Protein AF-A0A7H1BLA3-F1 (afdb_monomer)

Sequence (160 aa):
MNVKARNSRPAAAKASETPEPIVINTRHPESGLAISYRVTVDTVERAEVISEAGVSVGLVARLTIQTSPRQRPVTIMASRLIGEGVWYSDAMTERGGRVHYSRGFGNRRGTPRRLLADLGDVLSICAYDVPGLVEEAEPGRPLKLRKVKAKGKAKAAAKA

Foldseek 3Di:
DDDDDDDPDPDPPPPPPQAAWDWDWDADPPPRDTFIKGKGWPDWAWDWDQDPVGIFTWIWTWMWIDRDPPDFIKIWIWTDTAQRQFIFTAWIATPPGRTPDHHDYPDPPDPTHTDDQV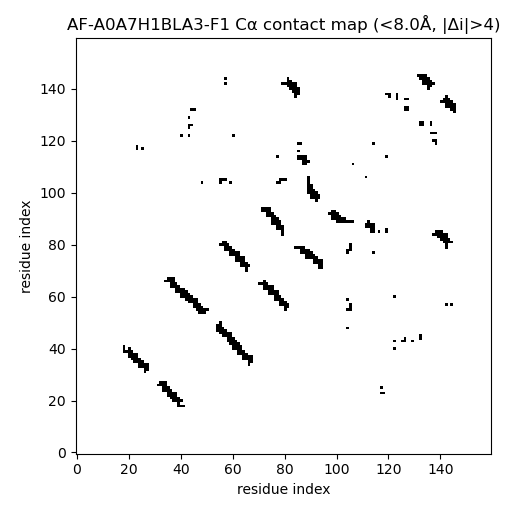VRQVSLVVQVVPPQFFPDRHHRGGTGGGDDDDPPPPDPPDDD

Secondary structure (DSSP, 8-state):
---PPP--PPP------PPPPEEEEEE-TTT--EEEEEEEEEEEEEEEEEETTEEEEEEEEEEEEESSTTSPPEEEEEEEETT-SS-EEEEEEETTTEEEEE--TT--SSS-EEPPHHHHHHHHHHHHHSTTSEEE--TTSPPEEPP-------------

Nearest PDB structures (foldseek):
  8wg2-assembly1_B  TM=3.622E-01  e=9.411E+00  Flavobacterium johnsoniae UW101

Mean predicted aligned error: 10.27 Å

Organism: NCBI:txid2768069

Radius of gyration: 20.97 Å; Cα contacts (8 Å, |Δi|>4): 284; chains: 1; bounding box: 36×72×66 Å

Solvent-accessible surface area (backbone atoms only — not comparable to full-atom values): 9700 Å² total; per-residue (Å²): 141,84,86,84,80,85,83,82,72,82,75,80,80,72,77,74,78,69,65,74,64,45,79,45,78,49,56,43,90,87,79,60,46,79,46,49,34,39,34,28,67,78,48,65,44,82,43,75,47,81,49,99,90,44,78,41,48,32,39,38,33,34,35,34,40,28,71,43,96,87,50,80,47,34,39,36,35,31,28,33,40,62,60,36,33,60,38,31,52,26,29,35,32,38,81,88,74,51,69,80,47,75,64,50,85,72,56,63,82,74,87,69,44,71,44,58,65,73,61,37,46,53,53,32,52,54,34,65,71,40,85,76,48,52,74,34,50,57,80,70,38,54,26,34,67,41,80,78,76,74,79,70,84,79,82,86,86,85,80,132

Structure (mmCIF, N/CA/C/O backbone):
data_AF-A0A7H1BLA3-F1
#
_entry.id   AF-A0A7H1BLA3-F1
#
loop_
_atom_site.group_PDB
_atom_site.id
_atom_site.type_symbol
_atom_site.label_atom_id
_atom_site.label_alt_id
_atom_site.label_comp_id
_atom_site.label_asym_id
_atom_site.label_entity_id
_atom_site.label_seq_id
_atom_site.pdbx_PDB_ins_code
_atom_site.Cartn_x
_atom_site.Cartn_y
_atom_site.Cartn_z
_atom_site.occupancy
_atom_site.B_iso_or_equiv
_atom_site.auth_seq_id
_atom_site.auth_comp_id
_atom_site.auth_asym_id
_atom_site.auth_atom_id
_atom_site.pdbx_PDB_model_num
ATOM 1 N N . MET A 1 1 ? 2.355 61.535 -0.190 1.00 39.00 1 MET A N 1
ATOM 2 C CA . MET A 1 1 ? 1.728 60.349 0.433 1.00 39.00 1 MET A CA 1
ATOM 3 C C . MET A 1 1 ? 0.602 59.880 -0.471 1.00 39.00 1 MET A C 1
ATOM 5 O O . MET A 1 1 ? -0.293 60.665 -0.725 1.00 39.00 1 MET A O 1
ATOM 9 N N . ASN A 1 2 ? 0.678 58.660 -1.003 1.00 33.00 2 ASN A N 1
ATOM 10 C CA . ASN A 1 2 ? -0.396 58.052 -1.793 1.00 33.00 2 ASN A CA 1
ATOM 11 C C . ASN A 1 2 ? -0.419 56.552 -1.481 1.00 33.00 2 ASN A C 1
ATOM 13 O O . ASN A 1 2 ? 0.515 55.834 -1.833 1.00 33.00 2 ASN A O 1
ATOM 17 N N . VAL A 1 3 ? -1.460 56.090 -0.787 1.00 37.75 3 VAL A N 1
ATOM 18 C CA . VAL A 1 3 ? -1.686 54.673 -0.479 1.00 37.75 3 VAL A CA 1
ATOM 19 C C . VAL A 1 3 ? -2.694 54.143 -1.495 1.00 37.75 3 VAL A C 1
ATOM 21 O O . VAL A 1 3 ? -3.859 54.529 -1.474 1.00 37.75 3 VAL A O 1
ATOM 24 N N . LYS A 1 4 ? -2.247 53.280 -2.416 1.00 38.09 4 LYS A N 1
ATOM 25 C CA . LYS A 1 4 ? -3.138 52.571 -3.346 1.00 38.09 4 LYS A CA 1
ATOM 26 C C . LYS A 1 4 ? -3.826 51.414 -2.620 1.00 38.09 4 LYS A C 1
ATOM 28 O O . LYS A 1 4 ? -3.169 50.561 -2.026 1.00 38.09 4 LYS A O 1
ATOM 33 N N . ALA A 1 5 ? -5.155 51.416 -2.678 1.00 40.22 5 ALA A N 1
ATOM 34 C CA . ALA A 1 5 ? -6.030 50.407 -2.102 1.00 40.22 5 ALA A CA 1
ATOM 35 C C . ALA A 1 5 ? -5.914 49.042 -2.810 1.00 40.22 5 ALA A C 1
ATOM 37 O O . ALA A 1 5 ? -5.583 48.943 -3.992 1.00 40.22 5 ALA A O 1
ATOM 38 N N . ARG A 1 6 ? -6.184 47.995 -2.024 1.00 42.66 6 ARG A N 1
ATOM 39 C CA . ARG A 1 6 ? -6.098 46.562 -2.331 1.00 42.66 6 ARG A CA 1
ATOM 40 C C . ARG A 1 6 ? -7.045 46.159 -3.463 1.00 42.66 6 ARG A C 1
ATOM 42 O O . ARG A 1 6 ? -8.246 46.357 -3.340 1.00 42.66 6 ARG A O 1
ATOM 49 N N . ASN A 1 7 ? -6.525 45.444 -4.460 1.00 37.47 7 ASN A N 1
ATOM 50 C CA . ASN A 1 7 ? -7.321 44.494 -5.236 1.00 37.47 7 ASN A CA 1
ATOM 51 C C . ASN A 1 7 ? -7.079 43.094 -4.664 1.00 37.47 7 ASN A C 1
ATOM 53 O O . ASN A 1 7 ? -6.106 42.422 -5.005 1.00 37.47 7 ASN A O 1
ATOM 57 N N . SER A 1 8 ? -7.958 42.662 -3.762 1.00 42.09 8 SER A N 1
ATOM 58 C CA . SER A 1 8 ? -8.064 41.261 -3.364 1.00 42.09 8 SER A CA 1
ATOM 59 C C . SER A 1 8 ? -8.681 40.479 -4.521 1.00 42.09 8 SER A C 1
ATOM 61 O O . SER A 1 8 ? -9.894 40.492 -4.720 1.00 42.09 8 SER A O 1
ATOM 63 N N . ARG A 1 9 ? -7.834 39.812 -5.307 1.00 33.44 9 ARG A N 1
ATOM 64 C CA . ARG A 1 9 ? -8.272 38.789 -6.258 1.00 33.44 9 ARG A CA 1
ATOM 65 C C . ARG A 1 9 ? -8.870 37.634 -5.442 1.00 33.44 9 ARG A C 1
ATOM 67 O O . ARG A 1 9 ? -8.173 37.145 -4.551 1.00 33.44 9 ARG A O 1
ATOM 74 N N . PRO A 1 10 ? -10.113 37.193 -5.695 1.00 36.81 10 PRO A N 1
ATOM 75 C CA . PRO A 1 10 ? -10.642 36.024 -5.013 1.00 36.81 10 PRO A CA 1
ATOM 76 C C . PRO A 1 10 ? -9.778 34.826 -5.409 1.00 36.81 10 PRO A C 1
ATOM 78 O O . PRO A 1 10 ? -9.641 34.502 -6.592 1.00 36.81 10 PRO A O 1
ATOM 81 N N . ALA A 1 11 ? -9.125 34.222 -4.416 1.00 39.84 11 ALA A N 1
ATOM 82 C CA . ALA A 1 11 ? -8.463 32.944 -4.589 1.00 39.84 11 ALA A CA 1
ATOM 83 C C . ALA A 1 11 ? -9.538 31.947 -5.020 1.00 39.84 11 ALA A C 1
ATOM 85 O O . ALA A 1 11 ? -10.544 31.779 -4.331 1.00 39.84 11 ALA A O 1
ATOM 86 N N . ALA A 1 12 ? -9.343 31.332 -6.184 1.00 39.81 12 ALA A N 1
ATOM 87 C CA . ALA A 1 12 ? -10.157 30.215 -6.618 1.00 39.81 12 ALA A CA 1
ATOM 88 C C . ALA A 1 12 ? -10.121 29.159 -5.508 1.00 39.81 12 ALA A C 1
ATOM 90 O O . ALA A 1 12 ? -9.084 28.537 -5.271 1.00 39.81 12 ALA A O 1
ATOM 91 N N . ALA A 1 13 ? -11.241 28.997 -4.807 1.00 40.22 13 ALA A N 1
ATOM 92 C CA . ALA A 1 13 ? -11.459 27.896 -3.895 1.00 40.22 13 ALA A CA 1
ATOM 93 C C . ALA A 1 13 ? -11.503 26.614 -4.735 1.00 40.22 13 ALA A C 1
ATOM 95 O O . ALA A 1 13 ? -12.562 26.161 -5.157 1.00 40.22 13 ALA A O 1
ATOM 96 N N . LYS A 1 14 ? -10.333 26.033 -5.021 1.00 40.59 14 LYS A N 1
ATOM 97 C CA . LYS A 1 14 ? -10.269 24.593 -5.239 1.00 40.59 14 LYS A CA 1
ATOM 98 C C . LYS A 1 14 ? -10.634 23.993 -3.893 1.00 40.59 14 LYS A C 1
ATOM 100 O O . LYS A 1 14 ? -9.823 24.043 -2.972 1.00 40.59 14 LYS A O 1
ATOM 105 N N . ALA A 1 15 ? -11.868 23.517 -3.767 1.00 39.59 15 ALA A N 1
ATOM 106 C CA . ALA A 1 15 ? -12.233 22.600 -2.707 1.00 39.59 15 ALA A CA 1
ATOM 107 C C . ALA A 1 15 ? -11.192 21.474 -2.737 1.00 39.59 15 ALA A C 1
ATOM 109 O O . ALA A 1 15 ? -11.152 20.679 -3.674 1.00 39.59 15 ALA A O 1
ATOM 110 N N . SER A 1 16 ? -10.260 21.492 -1.782 1.00 45.59 16 SER A N 1
ATOM 111 C CA . SER A 1 16 ? -9.417 20.344 -1.502 1.00 45.59 16 SER A CA 1
ATOM 112 C C . SER A 1 16 ? -10.358 19.320 -0.893 1.00 45.59 16 SER A C 1
ATOM 114 O O . SER A 1 16 ? -10.623 19.354 0.311 1.00 45.59 16 SER A O 1
ATOM 116 N N . GLU A 1 17 ? -10.962 18.496 -1.739 1.00 56.53 17 GLU A N 1
ATOM 117 C CA . GLU A 1 17 ? -11.725 17.345 -1.294 1.00 56.53 17 GLU A CA 1
ATOM 118 C C . GLU A 1 17 ? -10.755 16.511 -0.457 1.00 56.53 17 GLU A C 1
ATOM 120 O O . GLU A 1 17 ? -9.752 15.995 -0.951 1.00 56.53 17 GLU A O 1
ATOM 125 N N . THR A 1 18 ? -10.935 16.561 0.862 1.00 61.84 18 THR A N 1
ATOM 126 C CA . THR A 1 18 ? -10.092 15.797 1.773 1.00 61.84 18 THR A CA 1
ATOM 127 C 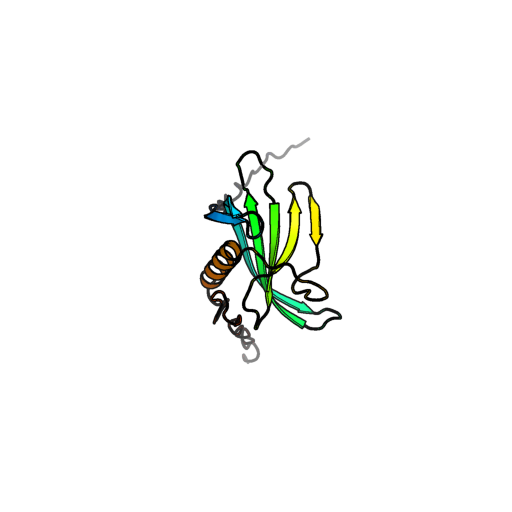C . THR A 1 18 ? -10.535 14.356 1.595 1.00 61.84 18 THR A C 1
ATOM 129 O O . THR A 1 18 ? -11.730 14.114 1.763 1.00 61.84 18 THR A O 1
ATOM 132 N N . PRO A 1 19 ? -9.638 13.428 1.218 1.00 75.62 19 PRO A N 1
ATOM 133 C CA . PRO A 1 19 ? -10.041 12.065 0.919 1.00 75.62 19 PRO A CA 1
ATOM 134 C C . PRO A 1 19 ? -10.807 11.485 2.109 1.00 75.62 19 PRO A C 1
ATOM 136 O O . PRO A 1 19 ? -10.344 11.557 3.255 1.00 75.62 19 PRO A O 1
ATOM 139 N N . GLU A 1 20 ? -12.010 10.977 1.843 1.00 83.94 20 GLU A N 1
ATOM 140 C CA . GLU A 1 20 ? -12.867 10.452 2.897 1.00 83.94 20 GLU A CA 1
ATOM 141 C C . GLU A 1 20 ? -12.193 9.248 3.572 1.00 83.94 20 GLU A C 1
ATOM 143 O O . GLU A 1 20 ? -11.617 8.388 2.898 1.00 83.94 20 GLU A O 1
ATOM 148 N N . PRO A 1 21 ? -12.214 9.173 4.914 1.00 88.44 21 PRO A N 1
ATOM 149 C CA . PRO A 1 21 ? -11.574 8.081 5.623 1.00 88.44 21 PRO A CA 1
ATOM 150 C C . PRO A 1 21 ? -12.361 6.776 5.449 1.00 88.44 21 PRO A C 1
ATOM 152 O O . PRO A 1 21 ? -13.535 6.685 5.803 1.00 88.44 21 PRO A O 1
ATOM 155 N N . ILE A 1 22 ? -11.670 5.731 5.007 1.00 92.31 22 ILE A N 1
ATOM 156 C CA . ILE A 1 22 ? -12.166 4.357 4.940 1.00 92.31 22 ILE A CA 1
ATOM 157 C C . ILE A 1 22 ? -12.065 3.740 6.336 1.00 92.31 22 ILE A C 1
ATOM 159 O O . ILE A 1 22 ? -11.024 3.824 6.991 1.00 92.31 22 ILE A O 1
ATOM 163 N N . VAL A 1 23 ? -13.136 3.110 6.816 1.00 93.19 23 VAL A N 1
ATOM 164 C CA . VAL A 1 23 ? -13.119 2.392 8.098 1.00 93.19 23 VAL A CA 1
ATOM 165 C C . VAL A 1 23 ? -12.797 0.923 7.853 1.00 93.19 23 VAL A C 1
ATOM 167 O O . VAL A 1 23 ? -13.560 0.220 7.199 1.00 93.19 23 VAL A O 1
ATOM 170 N N . ILE A 1 24 ? -11.689 0.455 8.422 1.00 92.38 24 ILE A N 1
ATOM 171 C CA . ILE A 1 24 ? -11.260 -0.942 8.372 1.00 92.38 24 ILE A CA 1
ATOM 172 C C . ILE A 1 24 ? -11.401 -1.549 9.760 1.00 92.38 24 ILE A C 1
ATOM 174 O O . ILE A 1 24 ? -10.793 -1.066 10.713 1.00 92.38 24 ILE A O 1
ATOM 178 N N . ASN A 1 25 ? -12.164 -2.632 9.869 1.00 92.31 25 ASN A N 1
ATOM 179 C CA . ASN A 1 25 ? -12.262 -3.427 11.087 1.00 92.31 25 ASN A CA 1
ATOM 180 C C . ASN A 1 25 ? -11.422 -4.686 10.914 1.00 92.31 25 ASN A C 1
ATOM 182 O O . ASN A 1 25 ? -11.669 -5.465 10.000 1.00 92.31 25 ASN A O 1
ATOM 186 N N . THR A 1 26 ? -10.443 -4.889 11.788 1.00 90.12 26 THR A N 1
ATOM 187 C CA . THR A 1 26 ? -9.521 -6.022 11.686 1.00 90.12 26 THR A CA 1
ATOM 188 C C . THR A 1 26 ? -9.091 -6.513 13.065 1.00 90.12 26 THR A C 1
ATOM 190 O O . THR A 1 26 ? -9.529 -6.001 14.100 1.00 90.12 26 THR A O 1
ATOM 193 N N . ARG A 1 27 ? -8.247 -7.543 13.092 1.00 88.38 27 ARG A N 1
ATOM 194 C CA . ARG A 1 27 ? -7.611 -8.063 14.299 1.00 88.38 27 ARG A CA 1
ATOM 195 C C . ARG A 1 27 ? -6.109 -7.883 14.200 1.00 88.38 27 ARG A C 1
ATOM 197 O O . ARG A 1 27 ? -5.504 -8.187 13.176 1.00 88.38 27 ARG A O 1
ATOM 204 N N . HIS A 1 28 ? -5.496 -7.426 15.285 1.00 82.19 28 HIS A N 1
ATOM 205 C CA . HIS A 1 28 ? -4.045 -7.370 15.362 1.00 82.19 28 HIS A CA 1
ATOM 206 C C . HIS A 1 28 ? -3.465 -8.783 15.173 1.00 82.19 28 HIS A C 1
ATOM 208 O O . HIS A 1 28 ? -3.891 -9.696 15.886 1.00 82.19 28 HIS A O 1
ATOM 214 N N . PRO A 1 29 ? -2.489 -8.983 14.270 1.00 77.88 29 PRO A N 1
ATOM 215 C CA . PRO A 1 29 ? -2.024 -10.321 13.902 1.00 77.88 29 PRO A CA 1
ATOM 216 C C . PRO A 1 29 ? -1.390 -11.082 15.073 1.00 77.88 29 PRO A C 1
ATOM 218 O O . PRO A 1 29 ? -1.531 -12.294 15.156 1.00 77.88 29 PRO A O 1
ATOM 221 N N . GLU A 1 30 ? -0.722 -10.380 15.994 1.00 81.75 30 GLU A N 1
ATOM 222 C CA . GLU A 1 30 ? -0.044 -11.024 17.131 1.00 81.75 30 GLU A CA 1
ATOM 223 C C . GLU A 1 30 ? -0.941 -11.208 18.366 1.00 81.75 30 GLU A C 1
ATOM 225 O O . GLU A 1 30 ? -0.896 -12.252 19.006 1.00 81.75 30 GLU A O 1
ATOM 230 N N . SER A 1 31 ? -1.761 -10.214 18.726 1.00 86.25 31 SER A N 1
ATOM 231 C CA . SER A 1 31 ? -2.551 -10.223 19.965 1.00 86.25 31 SER A CA 1
ATOM 232 C C . SER A 1 31 ? -4.013 -10.625 19.760 1.00 86.25 31 SER A C 1
ATOM 234 O O . SER A 1 31 ? -4.738 -10.798 20.735 1.00 86.25 31 SER A O 1
ATOM 236 N N . GLY A 1 32 ? -4.487 -10.719 18.513 1.00 88.19 32 GLY A N 1
ATOM 237 C CA . GLY A 1 32 ? -5.887 -11.012 18.183 1.00 88.19 32 GLY A CA 1
ATOM 238 C C . GLY A 1 32 ? -6.882 -9.903 18.551 1.00 88.19 32 GLY A C 1
ATOM 239 O O . GLY A 1 32 ? -8.092 -10.075 18.350 1.00 8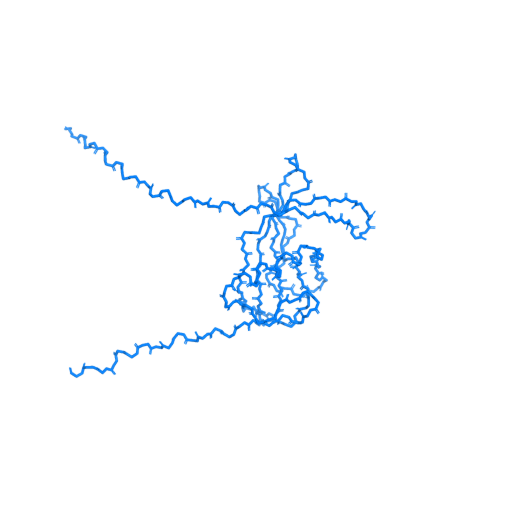8.19 32 GLY A O 1
ATOM 240 N N . LEU A 1 33 ? -6.389 -8.771 19.072 1.00 88.31 33 LEU 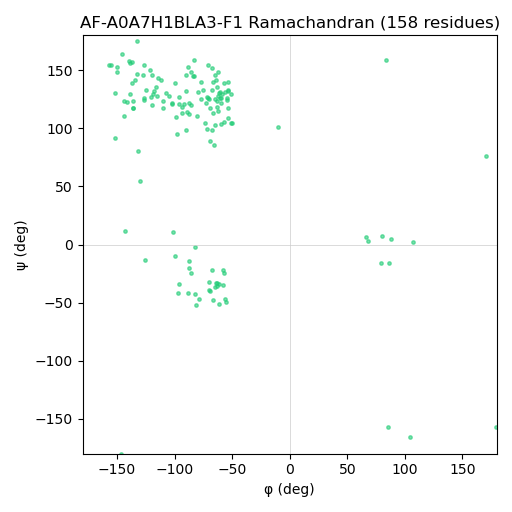A N 1
ATOM 241 C CA . LEU A 1 33 ? -7.193 -7.635 19.509 1.00 88.31 33 LEU A CA 1
ATOM 242 C C . LEU A 1 33 ? -7.986 -7.072 18.328 1.00 88.31 33 LEU A C 1
ATOM 244 O O . LEU A 1 33 ? -7.400 -6.729 17.303 1.00 88.31 33 LEU A O 1
ATOM 248 N N . ALA A 1 34 ? -9.304 -6.957 18.486 1.00 90.00 34 ALA A N 1
ATOM 249 C CA . ALA A 1 34 ? -10.152 -6.292 17.506 1.00 90.00 34 ALA A CA 1
ATOM 250 C C . ALA A 1 34 ? -9.877 -4.782 17.524 1.00 90.00 34 ALA A C 1
ATOM 252 O O . ALA A 1 34 ? -9.938 -4.147 18.578 1.00 90.00 34 ALA A O 1
ATOM 253 N N . ILE A 1 35 ? -9.551 -4.219 16.363 1.00 89.38 35 ILE A N 1
ATOM 254 C CA . ILE A 1 35 ? -9.195 -2.810 16.201 1.00 89.38 35 ILE A CA 1
ATOM 255 C C . ILE A 1 35 ? -9.890 -2.272 14.951 1.00 89.38 35 ILE A C 1
ATOM 257 O O . ILE A 1 35 ? -9.924 -2.927 13.908 1.00 89.38 35 ILE A O 1
ATOM 261 N N . SER A 1 36 ? -10.408 -1.051 15.057 1.00 91.44 36 SER A N 1
ATOM 262 C CA . SER A 1 36 ? -10.923 -0.286 13.924 1.00 91.44 36 SER A CA 1
ATOM 263 C C . SER A 1 36 ? -9.929 0.810 13.554 1.00 91.44 36 SER A C 1
ATOM 265 O O . SER A 1 36 ? -9.536 1.607 14.405 1.00 91.44 36 SER A O 1
ATOM 267 N N . TYR A 1 37 ? -9.542 0.878 12.286 1.00 91.12 37 TYR A N 1
ATOM 268 C CA . TYR A 1 37 ? -8.714 1.941 11.731 1.00 91.12 37 TYR A CA 1
ATOM 269 C C . TYR A 1 37 ? -9.565 2.844 10.844 1.00 91.12 37 TYR A C 1
ATOM 271 O O . TYR A 1 37 ? -10.260 2.370 9.953 1.00 91.12 37 TYR A O 1
ATOM 279 N N . ARG A 1 38 ? -9.475 4.157 11.052 1.00 94.19 38 ARG A N 1
ATOM 280 C CA . ARG A 1 38 ? -9.823 5.158 10.041 1.00 94.19 38 ARG A CA 1
ATOM 281 C C . ARG A 1 38 ? -8.598 5.385 9.177 1.00 94.19 38 ARG A C 1
ATOM 283 O O . ARG A 1 38 ? -7.550 5.762 9.701 1.00 94.19 38 ARG A O 1
ATOM 290 N N . VAL A 1 39 ? -8.735 5.122 7.890 1.00 94.94 39 VAL A N 1
ATOM 291 C CA . VAL A 1 39 ? -7.644 5.117 6.926 1.00 94.94 39 VAL A CA 1
ATOM 292 C C . VAL A 1 39 ? -7.933 6.152 5.862 1.00 94.94 39 VAL A C 1
ATOM 294 O O . VAL A 1 39 ? -8.927 6.061 5.155 1.00 94.94 39 VAL A O 1
ATOM 297 N N . THR A 1 40 ? -7.046 7.123 5.731 1.00 95.31 40 THR A N 1
ATOM 298 C CA . THR A 1 40 ? -7.080 8.093 4.641 1.00 95.31 40 THR A CA 1
ATOM 299 C C . THR A 1 40 ? -5.907 7.793 3.729 1.00 95.31 40 THR A C 1
ATOM 301 O O . THR A 1 40 ? -4.760 7.843 4.172 1.00 95.31 40 THR A O 1
ATOM 304 N N . VAL A 1 41 ? -6.179 7.439 2.476 1.00 95.81 41 VAL A N 1
ATOM 305 C CA . VAL A 1 41 ? -5.136 7.247 1.465 1.00 95.81 41 VAL A CA 1
ATOM 306 C C . VAL A 1 41 ? -4.897 8.594 0.795 1.00 95.81 41 VAL A C 1
ATOM 308 O O . VAL A 1 41 ? -5.787 9.131 0.144 1.00 95.81 41 VAL A O 1
ATOM 311 N N . ASP A 1 42 ? -3.706 9.155 0.994 1.00 94.38 42 ASP A N 1
ATOM 312 C CA . ASP A 1 42 ? -3.330 10.451 0.430 1.00 94.38 42 ASP A CA 1
ATOM 313 C C . ASP A 1 42 ? -2.949 10.289 -1.047 1.00 94.38 42 ASP A C 1
ATOM 315 O O . ASP A 1 42 ? -3.375 11.065 -1.900 1.00 94.38 42 ASP A O 1
ATOM 319 N N . THR A 1 43 ? -2.123 9.281 -1.349 1.00 95.06 43 THR A N 1
ATOM 320 C CA . THR A 1 43 ? -1.633 9.007 -2.704 1.00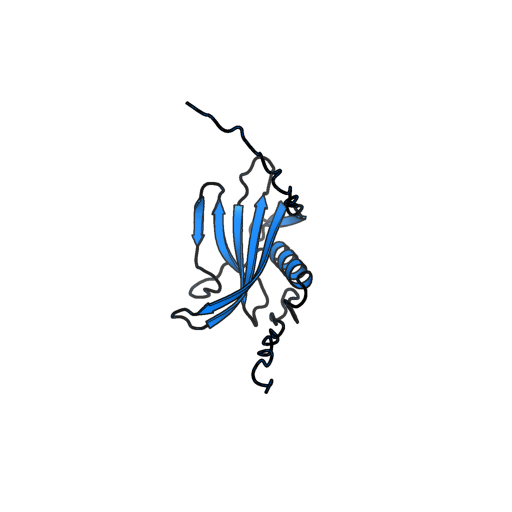 95.06 43 THR A CA 1
ATOM 321 C C . THR A 1 43 ? -1.356 7.523 -2.914 1.00 95.06 43 THR A C 1
ATOM 323 O O . THR A 1 43 ? -0.916 6.824 -1.999 1.00 95.06 43 THR A O 1
ATOM 326 N N . VAL A 1 44 ? -1.556 7.068 -4.153 1.00 96.94 44 VAL A N 1
ATOM 327 C CA . VAL A 1 44 ? -0.990 5.831 -4.704 1.00 96.94 44 VAL A CA 1
ATOM 328 C C . VAL A 1 44 ? -0.488 6.152 -6.103 1.00 96.94 44 VAL A C 1
ATOM 330 O O . VAL A 1 44 ? -1.260 6.549 -6.971 1.00 96.94 44 VAL A O 1
ATOM 333 N N . GLU A 1 45 ? 0.813 6.023 -6.326 1.00 96.75 45 GLU A N 1
ATOM 334 C CA . GLU A 1 45 ? 1.436 6.431 -7.581 1.00 96.75 45 GLU A CA 1
ATOM 335 C C . GLU A 1 45 ? 2.592 5.514 -7.970 1.00 96.75 45 GLU A C 1
ATOM 337 O O . GLU A 1 45 ? 3.119 4.742 -7.167 1.00 96.75 45 GLU A O 1
ATOM 342 N N . ARG A 1 46 ? 2.993 5.594 -9.238 1.00 96.75 46 ARG A N 1
ATOM 343 C CA . ARG A 1 46 ? 4.166 4.885 -9.737 1.00 96.75 46 ARG A CA 1
ATOM 344 C C . ARG A 1 46 ? 5.422 5.598 -9.257 1.00 96.75 46 ARG A C 1
ATOM 346 O O . ARG A 1 46 ? 5.560 6.798 -9.462 1.00 96.75 46 ARG A O 1
ATOM 353 N N . ALA A 1 47 ? 6.369 4.832 -8.733 1.00 95.12 47 ALA A N 1
ATOM 354 C CA . ALA A 1 47 ? 7.684 5.328 -8.363 1.00 95.12 47 ALA A CA 1
ATOM 355 C C . ALA A 1 47 ? 8.793 4.480 -8.987 1.00 95.12 47 ALA A C 1
ATOM 357 O O . ALA A 1 47 ? 8.675 3.261 -9.149 1.00 95.12 47 ALA A O 1
ATOM 358 N N . GLU A 1 48 ? 9.879 5.161 -9.328 1.00 94.81 48 GLU A N 1
ATOM 359 C CA . GLU A 1 48 ? 11.127 4.574 -9.788 1.00 94.81 48 GLU A CA 1
ATOM 360 C C . GLU A 1 48 ? 12.275 5.288 -9.080 1.00 94.81 48 GLU A C 1
ATOM 362 O O . GLU A 1 48 ? 12.374 6.514 -9.119 1.00 94.81 48 GLU A O 1
ATOM 367 N N . VAL A 1 49 ? 13.117 4.521 -8.393 1.00 92.81 49 VAL A N 1
ATOM 368 C CA . VAL A 1 49 ? 14.275 5.038 -7.664 1.00 92.81 49 VAL A CA 1
ATOM 369 C C . VAL A 1 49 ? 15.507 4.281 -8.114 1.00 92.81 49 VAL A C 1
ATOM 371 O O . VAL A 1 49 ? 15.561 3.053 -8.048 1.00 92.81 49 VAL A O 1
ATOM 374 N N . ILE A 1 50 ? 16.514 5.037 -8.536 1.00 89.62 50 ILE A N 1
ATOM 375 C CA . ILE A 1 50 ? 17.849 4.528 -8.823 1.00 89.62 50 ILE A CA 1
ATOM 376 C C . ILE A 1 50 ? 18.689 4.765 -7.573 1.00 89.62 50 ILE A C 1
ATOM 378 O O . ILE A 1 50 ? 18.824 5.895 -7.110 1.00 89.62 50 ILE A O 1
ATOM 382 N N . SER A 1 51 ? 19.230 3.690 -7.012 1.00 82.44 51 SER A N 1
ATOM 383 C CA . SER A 1 51 ? 20.091 3.731 -5.831 1.00 82.44 51 SER A CA 1
ATOM 384 C C . SER A 1 51 ? 21.339 2.883 -6.056 1.00 82.44 51 SER A C 1
ATOM 386 O O . SER A 1 51 ? 21.434 2.150 -7.040 1.00 82.44 51 SER A O 1
ATOM 388 N N . GLU A 1 52 ? 22.266 2.901 -5.101 1.00 81.69 52 GLU A N 1
ATOM 389 C CA . GLU A 1 52 ? 23.412 1.980 -5.089 1.00 81.69 52 GLU A CA 1
ATOM 390 C C . GLU A 1 52 ? 22.996 0.498 -5.081 1.00 81.69 52 GLU A C 1
ATOM 392 O O . GLU A 1 52 ? 23.772 -0.372 -5.462 1.00 81.69 52 GLU A O 1
ATOM 397 N N . ALA A 1 53 ? 21.772 0.183 -4.644 1.00 76.06 53 ALA A N 1
ATOM 398 C CA . ALA A 1 53 ? 21.232 -1.174 -4.660 1.00 76.06 53 ALA A CA 1
ATOM 399 C C . ALA A 1 53 ? 20.646 -1.594 -6.017 1.00 76.06 53 ALA A C 1
ATOM 401 O O . ALA A 1 53 ? 20.180 -2.724 -6.145 1.00 76.06 53 ALA A O 1
ATOM 402 N N . GLY A 1 54 ? 20.653 -0.699 -7.006 1.00 84.56 54 GLY A N 1
ATOM 403 C CA . GLY A 1 54 ? 20.003 -0.879 -8.296 1.00 84.56 54 GLY A CA 1
ATOM 404 C C . GLY A 1 54 ? 18.712 -0.072 -8.425 1.00 84.56 54 GLY A C 1
ATOM 405 O O . GLY A 1 54 ? 18.436 0.852 -7.648 1.00 84.56 54 GLY A O 1
ATOM 406 N N . VAL A 1 55 ? 17.935 -0.421 -9.450 1.00 89.06 55 VAL A N 1
ATOM 407 C CA . VAL A 1 55 ? 16.685 0.256 -9.803 1.00 89.06 55 VAL A CA 1
ATOM 408 C C . VAL A 1 55 ? 15.515 -0.430 -9.104 1.00 89.06 55 VAL A C 1
ATOM 410 O O . VAL A 1 55 ? 15.266 -1.616 -9.310 1.00 89.06 55 VAL A O 1
ATOM 413 N N . SER A 1 56 ? 14.782 0.326 -8.292 1.00 93.12 56 SER A N 1
ATOM 414 C CA . SER A 1 56 ? 13.515 -0.099 -7.699 1.00 93.12 56 SER A CA 1
ATOM 415 C C . SER A 1 56 ? 12.369 0.542 -8.465 1.00 93.12 56 SER A C 1
ATOM 417 O O . SER A 1 56 ? 12.292 1.765 -8.532 1.00 93.12 56 SER A O 1
ATOM 419 N N . VAL A 1 57 ? 11.473 -0.272 -9.022 1.00 95.69 57 VAL A N 1
ATOM 420 C CA . VAL A 1 57 ? 10.283 0.193 -9.750 1.00 95.69 57 VAL A CA 1
ATOM 421 C C . VAL A 1 57 ? 9.047 -0.437 -9.126 1.00 95.69 57 VAL A C 1
ATOM 423 O O . VAL A 1 57 ? 9.017 -1.647 -8.890 1.00 95.69 57 VAL A O 1
ATOM 426 N N . GLY A 1 58 ? 8.016 0.364 -8.870 1.00 97.12 58 GLY A N 1
ATOM 427 C CA . GLY A 1 58 ? 6.804 -0.121 -8.223 1.00 97.12 58 GLY A CA 1
ATOM 428 C C . GLY A 1 58 ? 5.754 0.952 -7.993 1.00 97.12 58 GLY A C 1
ATOM 429 O O . GLY A 1 58 ? 5.730 1.987 -8.661 1.00 97.12 58 GLY A O 1
ATOM 430 N N . LEU A 1 59 ? 4.894 0.679 -7.021 1.00 98.00 59 LEU A N 1
ATOM 431 C CA . LEU A 1 59 ? 3.965 1.636 -6.448 1.00 98.00 59 LEU A CA 1
ATOM 432 C C . LEU A 1 59 ? 4.517 2.172 -5.135 1.00 98.00 59 LEU A C 1
ATOM 434 O O . LEU A 1 59 ? 5.027 1.407 -4.314 1.00 98.00 59 LEU A O 1
ATOM 438 N N . VAL A 1 60 ? 4.356 3.472 -4.928 1.00 97.62 60 VAL A N 1
ATOM 439 C CA . VAL A 1 60 ? 4.477 4.121 -3.627 1.00 97.62 60 VAL A CA 1
ATOM 440 C C . VAL A 1 60 ? 3.099 4.601 -3.205 1.00 97.62 60 VAL A C 1
ATOM 442 O O . VAL A 1 60 ? 2.302 5.057 -4.025 1.00 97.62 60 VAL A O 1
ATOM 445 N N . ALA A 1 61 ? 2.818 4.479 -1.919 1.00 97.56 61 ALA A N 1
ATOM 446 C CA . ALA A 1 61 ? 1.598 4.967 -1.324 1.00 97.56 61 ALA A CA 1
ATOM 447 C C . ALA A 1 61 ? 1.903 5.744 -0.054 1.00 97.56 61 ALA A C 1
ATOM 449 O O . ALA A 1 61 ? 2.816 5.411 0.709 1.00 97.56 61 ALA A O 1
ATOM 450 N N . ARG A 1 62 ? 1.086 6.760 0.189 1.00 96.38 62 ARG A N 1
ATOM 451 C CA . ARG A 1 62 ? 1.045 7.477 1.452 1.00 96.38 62 ARG A CA 1
ATOM 452 C C . ARG A 1 62 ? -0.358 7.353 2.010 1.00 96.38 62 ARG A C 1
ATOM 454 O O . ARG A 1 62 ? -1.331 7.674 1.335 1.00 96.38 62 ARG A O 1
ATOM 461 N N . LEU A 1 63 ? -0.449 6.898 3.249 1.00 95.81 63 LEU A N 1
ATOM 462 C CA . LEU A 1 63 ? -1.708 6.795 3.966 1.00 95.81 63 LEU A CA 1
ATOM 463 C C . LEU A 1 63 ? -1.547 7.285 5.396 1.00 95.81 63 LEU A C 1
ATOM 465 O O . LEU A 1 63 ? -0.457 7.260 5.967 1.00 95.81 63 LEU A O 1
ATOM 469 N N . THR A 1 64 ? -2.656 7.683 5.991 1.00 95.00 64 THR A N 1
ATOM 470 C CA . THR A 1 64 ? -2.754 8.028 7.399 1.00 95.00 64 THR A CA 1
ATOM 471 C C . THR A 1 64 ? -3.735 7.080 8.069 1.00 95.00 64 THR A C 1
ATOM 473 O O . THR A 1 64 ? -4.835 6.870 7.565 1.00 95.00 64 THR A O 1
ATOM 476 N N . ILE A 1 65 ? -3.347 6.517 9.211 1.00 93.50 65 ILE A N 1
ATOM 477 C CA . ILE A 1 65 ? -4.199 5.648 10.022 1.00 93.50 65 ILE A CA 1
ATOM 478 C C . ILE A 1 65 ? -4.502 6.295 11.372 1.00 93.50 65 ILE A C 1
ATOM 480 O O . ILE A 1 65 ? -3.643 6.936 11.984 1.00 93.50 65 ILE A O 1
ATOM 484 N N . GLN A 1 66 ? -5.722 6.103 11.862 1.00 92.44 66 GLN A N 1
ATOM 485 C CA . GLN A 1 66 ? -6.147 6.540 13.186 1.00 92.44 66 GLN A CA 1
ATOM 486 C C . GLN A 1 66 ? -7.065 5.488 13.817 1.00 92.44 66 GLN A C 1
ATOM 488 O O . GLN A 1 66 ? -8.106 5.147 13.269 1.00 92.44 66 GLN A O 1
ATOM 493 N N . THR A 1 67 ? -6.700 4.988 14.993 1.00 88.00 67 THR A N 1
ATOM 494 C CA . T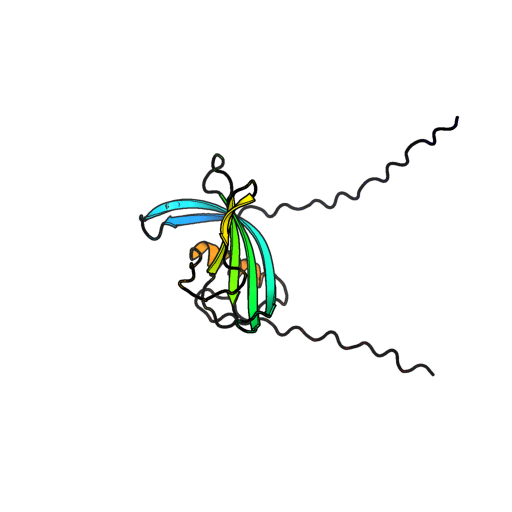HR A 1 67 ? -7.438 3.937 15.728 1.00 88.00 67 THR A CA 1
ATOM 495 C C . THR A 1 67 ? -8.568 4.486 16.601 1.00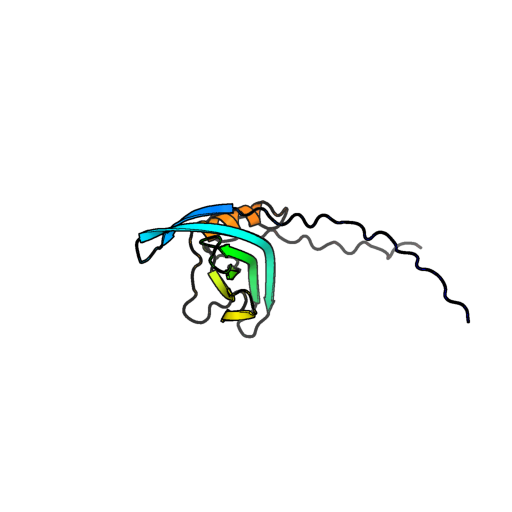 88.00 67 THR A C 1
ATOM 497 O O . THR A 1 67 ? -9.515 3.781 16.933 1.00 88.00 67 THR A O 1
ATOM 500 N N . SER A 1 68 ? -8.483 5.754 17.012 1.00 85.81 68 SER A N 1
ATOM 501 C CA . SER A 1 68 ? -9.553 6.451 17.728 1.00 85.81 68 SER A CA 1
ATOM 502 C C . SER A 1 68 ? -9.447 7.964 17.531 1.00 85.81 68 SER A C 1
ATOM 504 O O . SER A 1 68 ? -8.333 8.466 17.363 1.00 85.81 68 SER A O 1
ATOM 506 N N . PRO A 1 69 ? -10.552 8.723 17.651 1.00 83.50 69 PRO A N 1
ATOM 507 C CA . PRO A 1 69 ? -10.528 10.183 17.521 1.00 83.50 69 PRO A CA 1
ATOM 508 C C . PRO A 1 69 ? -9.576 10.892 18.497 1.00 83.50 69 PRO A C 1
ATOM 510 O O . PRO A 1 69 ? -9.134 12.005 18.226 1.00 83.50 69 PRO A O 1
ATOM 513 N N . ARG A 1 70 ? -9.263 10.256 19.636 1.00 85.25 70 ARG A N 1
ATOM 514 C CA . ARG A 1 70 ? -8.366 10.796 20.671 1.00 85.25 70 ARG A CA 1
ATOM 515 C C . ARG A 1 70 ? -6.894 10.469 20.427 1.00 85.25 70 ARG A C 1
ATOM 517 O O . ARG A 1 70 ? -6.031 11.141 20.984 1.00 85.25 70 ARG A O 1
ATOM 524 N N . GLN A 1 71 ? -6.594 9.448 19.626 1.00 85.69 71 GLN A N 1
ATOM 525 C CA . GLN A 1 71 ? -5.218 9.112 19.274 1.00 85.69 71 GLN A CA 1
ATOM 526 C C . GLN A 1 71 ? -4.742 9.959 18.098 1.00 85.69 71 GLN A C 1
ATOM 528 O O . GLN A 1 71 ? -5.510 10.294 17.192 1.00 85.69 71 GLN A O 1
ATOM 533 N N . ARG A 1 72 ? -3.456 10.316 18.126 1.00 88.69 72 ARG A N 1
ATOM 534 C CA . ARG A 1 72 ? -2.829 11.058 17.034 1.00 88.69 72 ARG A CA 1
ATOM 535 C C . ARG A 1 72 ? -2.757 10.156 15.799 1.00 88.69 72 ARG A C 1
ATOM 537 O O . ARG A 1 72 ? -2.323 9.014 15.934 1.00 88.69 72 ARG A O 1
ATOM 544 N N . PRO A 1 73 ? -3.145 10.654 14.615 1.00 91.88 73 PRO A N 1
ATOM 545 C CA . PRO A 1 73 ? -2.967 9.900 13.389 1.00 91.88 73 PRO A CA 1
ATOM 546 C C . PRO A 1 73 ? -1.487 9.638 13.108 1.00 91.88 73 PRO A C 1
ATOM 548 O O . PRO A 1 73 ? -0.620 10.463 13.424 1.00 91.88 73 PRO A O 1
ATOM 551 N N . VAL A 1 74 ? -1.229 8.498 12.482 1.00 93.69 74 VAL A N 1
ATOM 552 C CA . VAL A 1 74 ? 0.101 8.063 12.063 1.00 93.69 74 VAL A CA 1
ATOM 553 C C . VAL A 1 74 ? 0.129 8.002 10.546 1.00 93.69 74 VAL A C 1
ATOM 555 O O . VAL A 1 74 ? -0.730 7.368 9.938 1.00 93.69 74 VAL A O 1
ATOM 558 N N . THR A 1 75 ? 1.119 8.645 9.938 1.00 95.25 75 THR A N 1
ATOM 559 C CA . THR A 1 75 ? 1.358 8.579 8.499 1.00 95.25 75 THR A CA 1
ATOM 560 C C . THR A 1 75 ? 2.302 7.426 8.199 1.00 95.25 75 THR A C 1
ATOM 562 O O . THR A 1 75 ? 3.342 7.271 8.838 1.00 95.25 75 THR A O 1
ATOM 565 N N . ILE A 1 76 ? 1.944 6.618 7.211 1.00 95.56 76 ILE A N 1
ATOM 566 C CA . ILE A 1 76 ? 2.724 5.495 6.715 1.00 95.56 76 ILE A CA 1
ATOM 567 C C . ILE A 1 76 ? 3.049 5.767 5.251 1.00 95.56 76 ILE A C 1
ATOM 569 O O . ILE A 1 76 ? 2.164 6.072 4.451 1.00 95.56 76 ILE A O 1
ATOM 573 N N . MET A 1 77 ? 4.326 5.641 4.904 1.00 96.50 77 MET A N 1
ATOM 574 C CA . MET A 1 77 ? 4.756 5.471 3.522 1.00 96.50 77 MET A CA 1
ATOM 575 C C . MET A 1 77 ? 4.947 3.984 3.274 1.00 96.50 77 MET A C 1
ATOM 577 O O . MET A 1 77 ? 5.658 3.315 4.030 1.00 96.50 77 MET A O 1
ATOM 581 N N . ALA A 1 78 ? 4.309 3.478 2.230 1.00 97.62 78 ALA A N 1
ATOM 582 C CA . ALA A 1 78 ? 4.357 2.082 1.844 1.00 97.62 78 ALA A CA 1
ATOM 583 C C . ALA A 1 78 ? 4.772 1.940 0.380 1.00 97.62 78 ALA A C 1
ATOM 585 O O . ALA A 1 78 ? 4.537 2.834 -0.432 1.00 97.62 78 ALA A O 1
ATOM 586 N N . SER A 1 79 ? 5.354 0.798 0.033 1.00 97.44 79 SER A N 1
ATOM 587 C CA . SER A 1 79 ? 5.628 0.447 -1.356 1.00 97.44 79 SER A CA 1
ATOM 588 C C . SER A 1 79 ? 5.328 -1.006 -1.659 1.00 97.44 79 SER A C 1
ATOM 590 O O . SER A 1 79 ? 5.360 -1.875 -0.785 1.00 97.44 79 SER A O 1
ATOM 592 N N . ARG A 1 80 ? 5.084 -1.255 -2.941 1.00 97.75 80 ARG A N 1
ATOM 593 C CA . ARG A 1 80 ? 5.022 -2.584 -3.539 1.00 97.75 80 ARG A CA 1
ATOM 594 C C . ARG A 1 80 ? 5.776 -2.536 -4.857 1.00 97.75 80 ARG A C 1
ATOM 596 O O . ARG A 1 80 ? 5.418 -1.767 -5.745 1.00 97.75 80 ARG A O 1
ATOM 603 N N . LEU A 1 81 ? 6.850 -3.304 -4.968 1.00 97.00 81 LEU A N 1
ATOM 604 C CA . LEU A 1 81 ? 7.690 -3.357 -6.163 1.00 97.00 81 LEU A CA 1
ATOM 605 C C . LEU A 1 81 ? 7.113 -4.316 -7.203 1.00 97.00 81 LEU A C 1
ATOM 607 O O . LEU A 1 81 ? 6.318 -5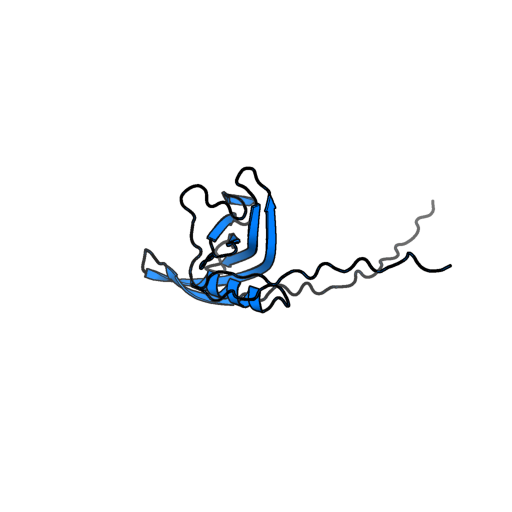.200 -6.880 1.00 97.00 81 LEU A O 1
ATOM 611 N N . ILE A 1 82 ? 7.502 -4.139 -8.468 1.00 96.75 82 ILE A N 1
ATOM 612 C CA . ILE A 1 82 ? 7.119 -5.059 -9.547 1.00 96.75 82 ILE A CA 1
ATOM 613 C C . ILE A 1 82 ? 7.504 -6.489 -9.152 1.00 96.75 82 ILE A C 1
ATOM 615 O O . ILE A 1 82 ? 8.620 -6.744 -8.706 1.00 96.75 82 ILE A O 1
ATOM 619 N N . GLY A 1 83 ? 6.567 -7.420 -9.320 1.00 96.62 83 GLY A N 1
ATOM 620 C CA . GLY A 1 83 ? 6.741 -8.815 -8.925 1.00 96.62 83 GLY A CA 1
ATOM 621 C C . GLY A 1 83 ? 6.379 -9.124 -7.467 1.00 96.62 83 GLY A C 1
ATOM 622 O O . GLY A 1 83 ? 6.156 -10.290 -7.148 1.00 96.62 83 GLY A O 1
ATOM 623 N N . GLU A 1 84 ? 6.250 -8.125 -6.586 1.00 96.94 84 GLU A N 1
ATOM 624 C CA . GLU A 1 84 ? 5.863 -8.348 -5.187 1.00 96.94 84 GLU A CA 1
ATOM 625 C C . GLU A 1 84 ? 4.355 -8.617 -5.049 1.00 96.94 84 GLU A C 1
ATOM 627 O O . GLU A 1 84 ? 3.515 -7.962 -5.673 1.00 96.94 84 GLU A O 1
ATOM 632 N N . GLY A 1 85 ? 4.012 -9.570 -4.177 1.00 96.75 85 GLY A N 1
ATOM 633 C CA . GLY A 1 85 ? 2.629 -9.940 -3.858 1.00 96.75 85 GLY A CA 1
ATOM 634 C C . GLY A 1 85 ? 1.980 -9.129 -2.738 1.00 96.75 85 GLY A C 1
ATOM 635 O O . GLY A 1 85 ? 0.770 -9.199 -2.555 1.00 96.75 85 GLY A O 1
ATOM 636 N N . VAL A 1 86 ? 2.766 -8.378 -1.966 1.00 96.88 86 VAL A N 1
ATOM 637 C CA . VAL A 1 86 ? 2.297 -7.688 -0.757 1.00 96.88 86 VAL A CA 1
ATOM 638 C C . VAL A 1 86 ? 2.899 -6.296 -0.649 1.00 96.88 86 VAL A C 1
ATOM 640 O O . VAL A 1 86 ? 3.957 -6.022 -1.211 1.00 96.88 86 VAL A O 1
ATOM 643 N N . TRP A 1 87 ? 2.228 -5.432 0.105 1.00 97.56 87 TRP A N 1
ATOM 644 C CA . TRP A 1 87 ? 2.729 -4.108 0.449 1.00 97.56 87 TRP A CA 1
ATOM 645 C C . TRP A 1 87 ? 3.679 -4.161 1.643 1.00 97.56 87 TRP A C 1
ATOM 647 O O . TRP A 1 87 ? 3.481 -4.917 2.601 1.00 97.56 87 TRP A O 1
ATOM 657 N N . TYR A 1 88 ? 4.689 -3.301 1.606 1.00 96.94 88 TYR A N 1
ATOM 658 C CA . TYR A 1 88 ? 5.655 -3.124 2.676 1.00 96.94 88 TYR A CA 1
ATOM 659 C C . TYR A 1 88 ? 5.631 -1.700 3.200 1.00 96.94 88 TYR A C 1
ATOM 661 O O . TYR A 1 88 ? 5.426 -0.743 2.464 1.00 96.94 88 TYR A O 1
ATOM 669 N N . SER A 1 89 ? 5.861 -1.583 4.497 1.00 96.06 89 SER A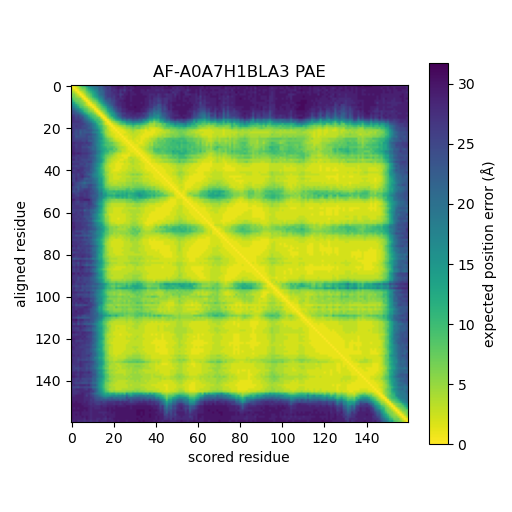 N 1
ATOM 670 C CA . SER A 1 89 ? 5.920 -0.332 5.228 1.00 96.06 89 SER A CA 1
ATOM 671 C C . SER A 1 89 ? 7.355 0.209 5.156 1.00 96.06 89 SER A C 1
ATOM 673 O O . SER A 1 89 ? 8.270 -0.370 5.746 1.00 96.06 89 SER A O 1
ATOM 675 N N . ASP A 1 90 ? 7.559 1.330 4.462 1.00 94.94 90 ASP A N 1
ATOM 676 C CA . ASP A 1 90 ? 8.883 1.924 4.201 1.00 94.94 90 ASP A CA 1
ATOM 677 C C . ASP A 1 90 ? 9.242 3.029 5.198 1.00 94.94 90 ASP A C 1
ATOM 679 O O . ASP A 1 90 ? 10.400 3.148 5.603 1.00 94.94 90 ASP A O 1
ATOM 683 N N . ALA A 1 91 ? 8.251 3.799 5.656 1.00 94.62 91 ALA A N 1
ATOM 684 C CA . ALA A 1 91 ? 8.415 4.757 6.747 1.00 94.62 91 ALA A CA 1
ATOM 685 C C . ALA A 1 91 ? 7.121 4.941 7.544 1.00 94.62 91 ALA A C 1
ATOM 687 O O . ALA A 1 91 ? 6.028 4.773 7.007 1.00 94.62 91 ALA A O 1
ATOM 688 N N . MET A 1 92 ? 7.247 5.310 8.817 1.00 95.00 92 MET A N 1
ATOM 689 C CA . MET A 1 92 ? 6.118 5.663 9.673 1.00 95.00 92 MET A CA 1
ATOM 690 C C . MET A 1 92 ? 6.465 6.873 10.525 1.00 95.00 92 MET A C 1
ATOM 692 O O . MET A 1 92 ? 7.501 6.904 11.196 1.00 95.00 92 MET A O 1
ATOM 696 N N . THR A 1 93 ? 5.579 7.860 10.507 1.00 94.00 93 THR A N 1
ATOM 697 C CA . THR A 1 93 ? 5.756 9.129 11.203 1.00 94.00 93 THR A CA 1
ATOM 698 C C . THR A 1 93 ? 4.493 9.520 11.958 1.00 94.00 93 THR A C 1
ATOM 700 O O . THR A 1 93 ? 3.367 9.320 11.509 1.00 94.00 93 THR A O 1
ATOM 703 N N . GLU A 1 94 ? 4.678 10.080 13.145 1.00 90.00 94 GLU A N 1
ATOM 704 C CA . GLU A 1 94 ? 3.608 10.692 13.923 1.00 90.00 94 GLU A CA 1
ATOM 705 C C . GLU A 1 94 ? 3.440 12.168 13.556 1.00 90.00 94 GLU A C 1
ATOM 707 O O . GLU A 1 94 ? 4.395 12.866 13.185 1.00 90.00 94 GLU A O 1
ATOM 712 N N . ARG A 1 95 ? 2.219 12.686 13.736 1.00 79.44 95 ARG A N 1
ATOM 713 C CA . ARG A 1 95 ? 1.955 14.123 13.614 1.00 79.44 95 ARG A CA 1
ATOM 714 C C . ARG A 1 95 ? 2.892 14.920 14.533 1.00 79.44 95 ARG A C 1
ATOM 716 O O . ARG A 1 95 ? 2.909 14.712 15.746 1.00 79.44 95 ARG A O 1
ATOM 723 N N . GLY A 1 96 ? 3.624 15.866 13.943 1.00 74.25 96 GLY A N 1
ATOM 724 C CA . GLY A 1 96 ? 4.692 16.624 14.608 1.00 74.25 96 GLY A CA 1
ATOM 725 C C . GLY A 1 96 ? 6.105 16.235 14.159 1.00 74.25 96 GLY A C 1
ATOM 726 O O . GLY A 1 96 ? 7.066 16.794 14.670 1.00 74.25 96 GLY A O 1
ATOM 727 N N . GLY A 1 97 ? 6.237 15.309 13.200 1.00 78.56 97 GLY A N 1
ATOM 728 C CA . GLY A 1 97 ? 7.510 14.993 12.544 1.00 78.56 97 GLY A CA 1
ATOM 729 C C . GLY A 1 97 ? 8.340 13.921 13.249 1.00 78.56 97 GLY A C 1
ATOM 730 O O . GLY A 1 97 ? 9.451 13.628 12.814 1.00 78.56 97 GLY A O 1
ATOM 731 N N . ARG A 1 98 ? 7.814 13.301 14.313 1.00 88.62 98 ARG A N 1
ATOM 732 C CA . ARG A 1 98 ? 8.494 12.193 14.986 1.00 88.62 98 ARG A CA 1
ATOM 733 C C . ARG A 1 98 ? 8.505 10.971 14.070 1.00 88.62 98 ARG A C 1
ATOM 735 O O . ARG A 1 98 ? 7.451 10.441 13.727 1.00 88.62 98 ARG A O 1
ATOM 742 N N . VAL A 1 99 ? 9.698 10.526 13.689 1.00 90.00 99 VAL A N 1
ATOM 743 C CA . VAL A 1 99 ? 9.897 9.328 12.867 1.00 90.00 99 VAL A CA 1
ATOM 744 C C . VAL A 1 99 ? 9.982 8.107 13.777 1.00 90.00 99 VAL A C 1
ATOM 746 O O . VAL A 1 99 ? 10.848 8.045 14.645 1.00 90.00 99 VAL A O 1
ATOM 749 N N . HIS A 1 100 ? 9.093 7.136 13.572 1.00 88.94 100 HIS A N 1
ATOM 750 C CA . HIS A 1 100 ? 9.144 5.840 14.259 1.00 88.94 100 HIS A CA 1
ATOM 751 C C . HIS A 1 100 ? 10.115 4.891 13.576 1.00 88.94 100 HIS A C 1
ATOM 753 O O . HIS A 1 100 ? 10.893 4.203 14.230 1.00 88.94 100 HIS A O 1
ATOM 759 N N . TYR A 1 101 ? 10.076 4.865 12.246 1.00 89.69 101 TYR A N 1
ATOM 760 C CA . TYR A 1 101 ? 11.063 4.179 11.426 1.00 89.69 101 TYR A CA 1
ATOM 761 C C . TYR A 1 101 ? 11.078 4.779 10.013 1.00 89.69 101 TYR A C 1
ATOM 763 O O . TYR A 1 101 ? 10.077 5.325 9.547 1.00 89.69 101 TYR A O 1
ATOM 771 N N . SER A 1 102 ? 12.211 4.659 9.322 1.00 91.62 102 SER A N 1
ATOM 772 C CA . SER A 1 102 ? 12.358 5.041 7.915 1.00 91.62 102 SER A CA 1
ATOM 773 C C . SER A 1 102 ? 13.441 4.191 7.257 1.00 91.62 102 SER A C 1
ATOM 775 O O . SER A 1 102 ? 14.525 4.034 7.817 1.00 91.62 102 SER A O 1
ATOM 777 N N . ARG A 1 103 ? 13.143 3.610 6.092 1.00 88.19 103 ARG A N 1
ATOM 778 C CA . ARG A 1 103 ? 14.082 2.797 5.296 1.00 88.19 103 ARG A CA 1
ATOM 779 C C . ARG A 1 103 ? 14.243 3.257 3.851 1.00 88.19 103 ARG A C 1
ATOM 781 O O . ARG A 1 103 ? 15.187 2.823 3.191 1.00 88.19 103 ARG A O 1
ATOM 788 N N . GLY A 1 104 ? 13.354 4.132 3.389 1.00 88.75 104 GLY A N 1
ATOM 789 C CA . GLY A 1 104 ? 13.286 4.573 2.000 1.00 88.75 104 GLY A CA 1
ATOM 790 C C . GLY A 1 104 ? 12.496 3.616 1.104 1.00 88.75 104 GLY A C 1
ATOM 791 O O . GLY A 1 104 ? 12.301 2.443 1.430 1.00 88.75 104 GLY A O 1
ATOM 792 N N . PHE A 1 105 ? 12.033 4.151 -0.025 1.00 92.00 105 PHE A N 1
ATOM 793 C CA . PHE A 1 105 ? 11.223 3.432 -1.007 1.00 92.00 105 PHE A CA 1
ATOM 794 C C . PHE A 1 105 ? 11.924 2.169 -1.512 1.00 92.00 105 PHE A C 1
ATOM 796 O O . PHE A 1 105 ? 13.085 2.222 -1.919 1.00 92.00 105 PHE A O 1
ATOM 803 N N . GLY A 1 106 ? 11.206 1.044 -1.513 1.00 88.62 106 GLY A N 1
ATOM 804 C CA . GLY A 1 106 ? 11.678 -0.196 -2.131 1.00 88.62 106 GLY A CA 1
ATOM 805 C C . GLY A 1 106 ? 12.899 -0.827 -1.459 1.00 88.62 106 GLY A C 1
ATOM 806 O O . GLY A 1 106 ? 13.437 -1.812 -1.960 1.00 88.62 106 GLY A O 1
ATOM 807 N N . ASN A 1 107 ? 13.354 -0.305 -0.318 1.00 88.88 107 ASN A N 1
ATOM 808 C CA . ASN A 1 107 ? 14.516 -0.858 0.354 1.00 88.88 107 ASN A CA 1
ATOM 809 C C . ASN A 1 107 ? 14.150 -2.189 1.024 1.00 88.88 107 ASN A C 1
ATOM 811 O O . ASN A 1 107 ? 13.495 -2.234 2.070 1.00 88.88 107 ASN A O 1
ATOM 815 N N . ARG A 1 108 ? 14.584 -3.286 0.400 1.00 89.62 108 ARG A N 1
ATOM 816 C CA . ARG A 1 108 ? 14.418 -4.655 0.905 1.00 89.62 108 ARG A CA 1
ATOM 817 C C . ARG A 1 108 ? 15.685 -5.214 1.554 1.00 89.62 108 ARG A C 1
ATOM 819 O O . ARG A 1 108 ? 15.738 -6.403 1.847 1.00 89.62 108 ARG A O 1
ATOM 826 N N . ARG A 1 109 ? 16.704 -4.383 1.809 1.00 84.75 109 ARG A N 1
ATOM 827 C CA . ARG A 1 109 ? 17.881 -4.807 2.582 1.00 84.75 109 ARG A CA 1
ATOM 828 C C . ARG A 1 109 ? 17.476 -4.989 4.053 1.00 84.75 109 ARG A C 1
ATOM 830 O O . ARG A 1 109 ? 16.915 -4.084 4.671 1.00 84.75 109 ARG A O 1
ATOM 837 N N . GLY A 1 110 ? 17.759 -6.162 4.618 1.00 84.19 110 GLY A N 1
ATOM 838 C CA . GLY A 1 110 ? 17.348 -6.543 5.976 1.00 84.19 110 GLY A CA 1
ATOM 839 C C . GLY A 1 110 ? 15.933 -7.130 6.037 1.00 84.19 110 GLY A C 1
ATOM 840 O O . GLY A 1 110 ? 15.432 -7.642 5.046 1.00 84.19 110 GLY A O 1
ATOM 841 N N . THR A 1 111 ? 15.286 -7.082 7.207 1.00 87.06 111 THR A N 1
ATOM 842 C CA . THR A 1 111 ? 13.962 -7.702 7.425 1.00 87.06 111 THR A CA 1
ATOM 843 C C . THR A 1 111 ? 12.833 -6.720 7.100 1.00 87.06 111 THR A C 1
ATOM 845 O O . THR A 1 111 ? 12.548 -5.866 7.950 1.00 87.06 111 THR A O 1
ATOM 848 N N . PRO A 1 112 ? 12.192 -6.762 5.913 1.00 91.00 112 PRO A N 1
ATOM 849 C CA . PRO A 1 112 ? 11.143 -5.819 5.527 1.00 91.00 112 PRO A CA 1
ATOM 850 C C . PRO A 1 112 ? 9.899 -5.964 6.415 1.00 91.00 112 PRO A C 1
ATOM 852 O O . PRO A 1 112 ? 9.557 -7.063 6.849 1.00 91.00 112 PRO A O 1
ATOM 855 N N . ARG A 1 113 ? 9.212 -4.849 6.693 1.00 92.75 113 ARG A N 1
ATOM 856 C CA . ARG A 1 113 ? 7.970 -4.854 7.480 1.00 92.75 113 ARG A CA 1
ATOM 857 C C . ARG A 1 113 ? 6.786 -4.925 6.535 1.00 92.75 113 ARG A C 1
ATOM 859 O O . ARG A 1 113 ? 6.561 -3.989 5.775 1.00 92.75 113 ARG A O 1
ATOM 866 N N . ARG A 1 114 ? 6.055 -6.036 6.561 1.00 94.06 114 ARG A N 1
ATOM 867 C CA . ARG A 1 114 ? 4.811 -6.165 5.797 1.00 94.06 114 ARG A CA 1
ATOM 868 C C . ARG A 1 114 ? 3.773 -5.204 6.361 1.00 94.06 114 ARG A C 1
ATOM 870 O O . ARG A 1 114 ? 3.686 -5.031 7.576 1.00 94.06 114 ARG A O 1
ATOM 877 N N . LEU A 1 115 ? 3.014 -4.584 5.471 1.00 93.50 115 LEU A N 1
ATOM 878 C CA . LEU A 1 115 ? 1.827 -3.842 5.860 1.00 93.50 115 LEU A CA 1
ATOM 879 C C . LEU A 1 115 ? 0.734 -4.836 6.294 1.00 93.50 115 LEU A C 1
ATOM 881 O O . LEU A 1 115 ? 0.743 -5.992 5.863 1.00 93.50 115 LEU A O 1
ATOM 885 N N . LEU A 1 116 ? -0.196 -4.402 7.149 1.00 90.50 116 LEU A N 1
ATOM 886 C CA . LEU A 1 116 ? -1.386 -5.201 7.463 1.00 90.50 116 LEU A CA 1
ATOM 887 C C . LEU A 1 116 ? -2.142 -5.524 6.169 1.00 90.50 116 LEU A C 1
ATOM 889 O O . LEU A 1 116 ? -2.263 -4.652 5.308 1.00 90.50 116 LEU A O 1
ATOM 893 N N . ALA A 1 117 ? -2.641 -6.757 6.048 1.00 91.75 117 ALA A N 1
ATOM 894 C CA . ALA A 1 117 ? -3.269 -7.247 4.821 1.00 91.75 117 ALA A CA 1
ATOM 895 C C . ALA A 1 117 ? -4.417 -6.333 4.369 1.00 91.75 117 ALA A C 1
ATOM 897 O O . ALA A 1 117 ? -4.371 -5.831 3.254 1.00 91.75 117 ALA A O 1
ATOM 898 N N . ASP A 1 118 ? -5.332 -5.982 5.275 1.00 92.81 118 ASP A N 1
ATOM 899 C CA . ASP A 1 118 ? -6.480 -5.125 4.949 1.00 92.81 118 ASP A CA 1
ATOM 900 C C . ASP A 1 118 ? -6.067 -3.722 4.467 1.00 92.81 118 ASP A C 1
ATOM 902 O O . ASP A 1 118 ? -6.705 -3.138 3.593 1.00 92.81 118 ASP A O 1
ATOM 906 N N . LEU A 1 119 ? -4.967 -3.170 5.000 1.00 93.31 119 LEU A N 1
ATOM 907 C CA . LEU A 1 119 ? -4.411 -1.907 4.499 1.00 93.31 119 LEU A CA 1
ATOM 908 C C . LEU A 1 119 ? -3.810 -2.093 3.101 1.00 93.31 119 LEU A C 1
ATOM 910 O O . LEU A 1 119 ? -3.964 -1.226 2.245 1.00 93.31 119 LEU A O 1
ATOM 914 N N . GLY A 1 120 ? -3.129 -3.215 2.863 1.00 95.06 120 GLY A N 1
ATOM 915 C CA . GLY A 1 120 ? -2.602 -3.572 1.548 1.00 95.06 120 GLY A CA 1
ATOM 916 C C . GLY A 1 120 ? -3.699 -3.766 0.499 1.00 95.06 120 GLY A C 1
ATOM 917 O O . GLY A 1 120 ? -3.511 -3.373 -0.654 1.00 95.06 120 GLY A O 1
ATOM 918 N N . ASP A 1 121 ? -4.847 -4.310 0.892 1.00 94.81 121 ASP A N 1
ATOM 919 C CA . ASP A 1 121 ? -6.008 -4.492 0.022 1.00 94.81 121 ASP A CA 1
ATOM 920 C C . ASP A 1 121 ? -6.588 -3.138 -0.387 1.00 94.81 121 ASP A C 1
ATOM 922 O O . ASP A 1 121 ? -6.746 -2.877 -1.580 1.00 94.81 121 ASP A O 1
ATOM 926 N N . VAL A 1 122 ? -6.779 -2.226 0.575 1.00 95.25 122 VAL A N 1
ATOM 927 C CA . VAL A 1 122 ? -7.215 -0.847 0.297 1.00 95.25 122 VAL A CA 1
ATOM 928 C C . VAL A 1 122 ? -6.269 -0.145 -0.676 1.00 95.25 122 VAL A C 1
ATOM 930 O O . VAL A 1 122 ? -6.723 0.427 -1.663 1.00 95.25 122 VAL A O 1
ATOM 933 N N . LEU A 1 123 ? -4.953 -0.229 -0.464 1.00 96.88 123 LEU A N 1
ATOM 934 C CA . LEU A 1 123 ? -3.987 0.382 -1.384 1.00 96.88 123 LEU A CA 1
ATOM 935 C C . LEU A 1 123 ? -4.019 -0.241 -2.784 1.00 96.88 123 LEU A C 1
ATOM 937 O O . LEU A 1 123 ? -3.789 0.455 -3.771 1.00 96.88 123 LEU A O 1
ATOM 941 N N . SER A 1 124 ? -4.297 -1.541 -2.878 1.00 96.50 124 SER A N 1
ATOM 942 C CA . SER A 1 124 ? -4.409 -2.241 -4.160 1.00 96.50 124 SER A CA 1
ATOM 943 C C . SER A 1 124 ? -5.666 -1.814 -4.923 1.00 96.50 124 SER A C 1
ATOM 945 O O . SER A 1 124 ? -5.586 -1.589 -6.127 1.00 96.50 124 SER A O 1
ATOM 947 N N . ILE A 1 125 ? -6.791 -1.618 -4.226 1.00 95.19 125 ILE A N 1
ATOM 948 C CA . ILE A 1 125 ? -8.019 -1.046 -4.800 1.00 95.19 125 ILE A CA 1
ATOM 949 C C . ILE A 1 125 ? -7.750 0.377 -5.296 1.00 95.19 125 ILE A C 1
ATOM 951 O O . ILE A 1 125 ? -7.967 0.662 -6.470 1.00 95.19 125 ILE A O 1
ATOM 955 N N . CYS A 1 126 ? -7.159 1.233 -4.455 1.00 95.38 126 CYS A N 1
ATOM 956 C CA . CYS A 1 126 ? -6.804 2.593 -4.860 1.00 95.38 126 CYS A CA 1
ATOM 957 C C . CYS A 1 126 ? -5.861 2.611 -6.073 1.00 95.38 126 CYS A C 1
ATOM 959 O O . CYS A 1 126 ? -5.970 3.492 -6.918 1.00 95.38 126 CYS A O 1
ATOM 961 N N . ALA A 1 127 ? -4.946 1.644 -6.201 1.00 96.25 127 ALA A N 1
ATOM 962 C CA . ALA A 1 127 ? -4.080 1.540 -7.373 1.00 96.25 127 ALA A CA 1
ATOM 963 C C . ALA A 1 127 ? -4.861 1.241 -8.666 1.00 96.25 127 ALA A C 1
ATOM 965 O O . ALA A 1 127 ? -4.497 1.759 -9.724 1.00 96.25 127 ALA A O 1
ATOM 966 N N . TYR A 1 128 ? -5.913 0.419 -8.592 1.00 96.25 128 TYR A N 1
ATOM 967 C CA . TYR A 1 128 ? -6.805 0.140 -9.720 1.00 96.25 128 TYR A CA 1
ATOM 968 C C . TYR A 1 128 ? -7.679 1.341 -10.093 1.00 96.25 128 TYR A C 1
ATOM 970 O O . TYR A 1 128 ? -7.948 1.537 -11.280 1.00 96.25 128 TYR A O 1
ATOM 978 N N . ASP A 1 129 ? -8.052 2.168 -9.115 1.00 94.12 129 ASP A N 1
ATOM 979 C CA . ASP A 1 129 ? -8.823 3.393 -9.353 1.00 94.12 129 ASP A CA 1
ATOM 980 C C . ASP A 1 129 ? -8.024 4.454 -10.122 1.00 94.12 129 ASP A C 1
ATOM 982 O O . ASP A 1 129 ? -8.618 5.310 -10.780 1.00 94.12 129 ASP A O 1
ATOM 986 N N . VAL A 1 130 ? -6.683 4.402 -10.099 1.00 92.88 130 VAL A N 1
ATOM 987 C CA . VAL A 1 130 ? -5.839 5.312 -10.885 1.00 92.88 130 VAL A CA 1
ATOM 988 C C . VAL A 1 130 ? -5.741 4.828 -12.340 1.00 92.88 130 VAL A C 1
ATOM 990 O O . VAL A 1 130 ? -5.060 3.833 -12.632 1.00 92.88 130 VAL A O 1
ATOM 993 N N . PRO A 1 131 ? -6.339 5.548 -13.312 1.00 91.19 131 PRO A N 1
ATOM 994 C CA . PRO A 1 131 ? -6.372 5.089 -14.692 1.00 91.19 131 PRO A CA 1
ATOM 995 C C . PRO A 1 131 ? -4.967 4.971 -15.276 1.00 91.19 131 PRO A C 1
ATOM 997 O O . PRO A 1 131 ? -4.179 5.915 -15.274 1.00 91.19 131 PRO A O 1
ATOM 1000 N N . GLY A 1 132 ? -4.662 3.805 -15.842 1.00 91.75 132 GLY A N 1
ATOM 1001 C CA . GLY A 1 132 ? -3.381 3.597 -16.508 1.00 91.75 132 GLY A CA 1
ATOM 1002 C C . GLY A 1 132 ? -2.210 3.293 -15.570 1.00 91.75 132 GLY A C 1
ATOM 1003 O O . GLY A 1 132 ? -1.088 3.222 -16.064 1.00 91.75 132 GLY A O 1
ATOM 1004 N N . LEU A 1 133 ? -2.445 3.086 -14.269 1.00 94.94 133 LEU A N 1
ATOM 1005 C CA . LEU A 1 133 ? -1.377 2.815 -13.307 1.00 94.94 133 LEU A CA 1
ATOM 1006 C C . LEU A 1 133 ? -0.935 1.342 -13.310 1.00 94.94 133 LEU A C 1
ATOM 1008 O O . LEU A 1 133 ? 0.251 1.044 -13.485 1.00 94.94 133 LEU A O 1
ATOM 1012 N N . VAL A 1 134 ? -1.885 0.413 -13.176 1.00 96.88 134 VAL A N 1
ATOM 1013 C CA . VAL A 1 134 ? -1.614 -1.026 -13.007 1.00 96.88 134 VAL A CA 1
ATOM 1014 C C . VAL A 1 134 ? -2.252 -1.890 -14.099 1.00 96.88 134 VAL A C 1
ATOM 1016 O O . VAL A 1 134 ? -3.271 -1.539 -14.701 1.00 96.88 134 VAL A O 1
ATOM 1019 N N . GLU A 1 135 ? -1.600 -3.014 -14.393 1.00 96.44 135 GLU A N 1
ATOM 1020 C CA . GLU A 1 135 ? -2.174 -4.141 -15.145 1.00 96.44 135 GLU A CA 1
ATOM 1021 C C . GLU A 1 135 ? -2.684 -5.210 -14.180 1.00 96.44 135 GLU A C 1
ATOM 1023 O O . GLU A 1 135 ? -3.760 -5.749 -14.393 1.00 96.44 135 GLU A O 1
ATOM 1028 N N . GLU A 1 136 ? -1.915 -5.481 -13.123 1.00 97.19 136 GLU A N 1
ATOM 1029 C CA . GLU A 1 136 ? -2.204 -6.480 -12.096 1.00 97.19 136 GLU A CA 1
ATOM 1030 C C . GLU A 1 136 ? -1.719 -5.945 -10.751 1.00 97.19 136 GLU A C 1
ATOM 1032 O O . GLU A 1 136 ? -0.543 -5.613 -10.604 1.00 97.19 136 GLU A O 1
ATOM 1037 N N . ALA A 1 137 ? -2.607 -5.865 -9.772 1.00 96.19 137 ALA A N 1
ATOM 1038 C CA . ALA A 1 137 ? -2.310 -5.436 -8.413 1.00 96.19 137 ALA A CA 1
ATOM 1039 C C . ALA A 1 137 ? -3.105 -6.225 -7.363 1.00 96.19 137 ALA A C 1
ATOM 1041 O O . ALA A 1 137 ? -3.083 -5.841 -6.194 1.00 96.19 137 ALA A O 1
ATOM 1042 N N . GLU A 1 138 ? -3.769 -7.330 -7.731 1.00 94.88 138 GLU A N 1
ATOM 1043 C CA . GLU A 1 138 ? -4.510 -8.145 -6.763 1.00 94.88 138 GLU A CA 1
ATOM 1044 C C . GLU A 1 138 ? -3.615 -8.554 -5.574 1.00 94.88 138 GLU A C 1
ATOM 1046 O O . GLU A 1 138 ? -2.429 -8.873 -5.761 1.00 94.88 138 GLU A O 1
ATOM 1051 N N . PRO A 1 139 ? -4.136 -8.537 -4.337 1.00 91.50 139 PRO A N 1
ATOM 1052 C CA . PRO A 1 139 ? -3.402 -9.012 -3.169 1.00 91.50 139 PRO A CA 1
ATOM 1053 C C . PRO A 1 139 ? -2.883 -10.443 -3.363 1.00 91.50 139 PRO A C 1
ATOM 1055 O O . PRO A 1 139 ? -3.588 -11.330 -3.836 1.00 91.50 139 PRO A O 1
ATOM 1058 N N . GLY A 1 140 ? -1.610 -10.677 -3.040 1.00 92.75 140 GLY A N 1
ATOM 1059 C CA . GLY A 1 140 ? -0.946 -11.972 -3.216 1.00 92.75 140 GLY A CA 1
ATOM 1060 C C . GLY A 1 140 ? -0.475 -12.278 -4.644 1.00 92.75 140 GLY A C 1
ATOM 1061 O O . GLY A 1 140 ? 0.377 -13.151 -4.816 1.00 92.75 140 GLY A O 1
ATOM 1062 N N . ARG A 1 141 ? -0.945 -11.555 -5.670 1.00 96.25 141 ARG A N 1
ATOM 1063 C CA . ARG A 1 141 ? -0.460 -11.694 -7.055 1.00 96.25 141 ARG A CA 1
ATOM 1064 C C . ARG A 1 141 ? 0.776 -10.826 -7.310 1.00 96.25 141 ARG A C 1
ATOM 1066 O O . ARG A 1 141 ? 0.892 -9.754 -6.732 1.00 96.25 141 ARG A O 1
ATOM 1073 N N . PRO A 1 142 ? 1.712 -11.218 -8.186 1.00 97.69 142 PRO A N 1
ATOM 1074 C CA . PRO A 1 142 ? 2.833 -10.348 -8.543 1.00 97.69 142 PRO A CA 1
ATOM 1075 C C . PRO A 1 142 ? 2.355 -9.019 -9.154 1.00 97.69 142 PRO A C 1
ATOM 1077 O O . PRO A 1 142 ? 1.622 -9.036 -10.142 1.00 97.69 142 PRO A O 1
ATOM 1080 N N . LEU A 1 143 ? 2.798 -7.878 -8.607 1.00 98.06 143 LEU A N 1
ATOM 1081 C CA . LEU A 1 143 ? 2.469 -6.555 -9.153 1.00 98.06 143 LEU A CA 1
ATOM 1082 C C . LEU A 1 143 ? 2.977 -6.406 -10.596 1.00 98.06 143 LEU A C 1
ATOM 1084 O O . LEU A 1 143 ? 4.166 -6.610 -10.864 1.00 98.06 143 LEU A O 1
ATOM 1088 N N . LYS A 1 144 ? 2.102 -5.946 -11.495 1.00 97.81 144 LYS A N 1
ATOM 1089 C CA . LYS A 1 144 ? 2.434 -5.529 -12.863 1.00 97.81 144 LYS A CA 1
ATOM 1090 C C . LYS A 1 144 ? 1.921 -4.117 -13.114 1.00 97.81 144 LYS A C 1
ATOM 1092 O O . LYS A 1 144 ? 0.732 -3.831 -12.983 1.00 97.81 144 LYS A O 1
ATOM 1097 N N . LEU A 1 145 ? 2.829 -3.232 -13.510 1.00 96.62 145 LEU A N 1
ATOM 1098 C CA . LEU A 1 145 ? 2.497 -1.859 -13.878 1.00 96.62 145 LEU A CA 1
ATOM 1099 C C . LEU A 1 145 ? 2.194 -1.764 -15.367 1.00 96.62 145 LEU A C 1
ATOM 1101 O O . LEU A 1 145 ? 2.865 -2.402 -16.178 1.00 96.62 145 LEU A O 1
ATOM 1105 N N . ARG A 1 146 ? 1.269 -0.876 -15.736 1.00 94.75 146 ARG A N 1
ATOM 1106 C CA . ARG A 1 146 ? 1.060 -0.551 -17.148 1.00 94.75 146 ARG A CA 1
ATOM 1107 C C . ARG A 1 146 ? 2.304 0.097 -17.732 1.00 94.75 146 ARG A C 1
ATOM 1109 O O . ARG A 1 146 ? 2.986 0.910 -17.096 1.00 94.75 146 ARG A O 1
ATOM 1116 N N . LYS A 1 147 ? 2.599 -0.251 -18.983 1.00 87.00 147 LYS A N 1
ATOM 1117 C CA . LYS A 1 147 ? 3.651 0.420 -19.750 1.00 87.00 147 LYS A CA 1
ATOM 1118 C C . LYS A 1 147 ? 3.270 1.884 -19.947 1.00 87.00 147 LYS A C 1
ATOM 1120 O O . LYS A 1 147 ? 2.230 2.192 -20.529 1.00 87.00 147 LYS A O 1
ATOM 1125 N N . VAL A 1 148 ? 4.141 2.789 -19.507 1.00 78.69 148 VAL A N 1
ATOM 1126 C CA . VAL A 1 148 ? 4.010 4.208 -19.841 1.00 78.69 148 VAL A CA 1
ATOM 1127 C C . VAL A 1 148 ? 4.235 4.321 -21.344 1.00 78.69 148 VAL A C 1
ATOM 1129 O O . VAL A 1 148 ? 5.330 4.042 -21.834 1.00 78.69 148 VAL A O 1
ATOM 1132 N N . LYS A 1 149 ? 3.198 4.690 -22.104 1.00 63.28 149 LYS A N 1
ATOM 1133 C CA . LYS A 1 149 ? 3.390 5.042 -23.512 1.00 63.28 149 LYS A CA 1
ATOM 1134 C C . LYS A 1 149 ? 4.304 6.261 -23.534 1.00 63.28 149 LYS A C 1
ATOM 1136 O O . LYS A 1 149 ? 3.919 7.320 -23.041 1.00 63.28 149 LYS A O 1
ATOM 1141 N N . ALA A 1 150 ? 5.509 6.113 -24.083 1.00 55.84 150 ALA A N 1
ATOM 1142 C CA . ALA A 1 150 ? 6.367 7.253 -24.356 1.00 55.84 150 ALA A CA 1
ATOM 1143 C C . ALA A 1 150 ? 5.550 8.243 -25.192 1.00 55.84 150 ALA A C 1
ATOM 1145 O O . ALA A 1 150 ? 5.068 7.901 -26.274 1.00 55.84 150 ALA A O 1
ATOM 1146 N N . LYS A 1 151 ? 5.324 9.446 -24.658 1.00 48.31 151 LYS A N 1
ATOM 1147 C CA . LYS A 1 151 ? 4.664 10.525 -25.388 1.00 48.31 151 LYS A CA 1
ATOM 1148 C C . LYS A 1 151 ? 5.536 10.784 -26.616 1.00 48.31 151 LYS A C 1
ATOM 1150 O O . LYS A 1 151 ? 6.644 11.297 -26.481 1.00 48.31 151 LYS A O 1
ATOM 1155 N N . GLY A 1 152 ? 5.093 10.316 -27.784 1.00 42.78 152 GLY A N 1
ATOM 1156 C CA . GLY A 1 152 ? 5.841 10.461 -29.025 1.00 42.78 152 GLY A CA 1
ATOM 1157 C C . GLY A 1 152 ? 6.229 11.924 -29.196 1.00 42.78 152 GLY A C 1
ATOM 1158 O O . GLY A 1 152 ? 5.377 12.802 -29.048 1.00 42.78 152 GLY A O 1
ATOM 1159 N N . LYS A 1 153 ? 7.515 12.190 -29.456 1.00 42.38 153 LYS A N 1
ATOM 1160 C CA . LYS A 1 153 ? 7.983 13.510 -29.883 1.00 42.38 153 LYS A CA 1
ATOM 1161 C C . LYS A 1 153 ? 7.113 13.931 -31.067 1.00 42.38 153 LYS A C 1
ATOM 1163 O O . LYS A 1 153 ? 7.253 13.389 -32.163 1.00 42.38 153 LYS A O 1
ATOM 1168 N N . ALA A 1 154 ? 6.186 14.854 -30.836 1.00 43.59 154 ALA A N 1
ATOM 1169 C CA . ALA A 1 154 ? 5.402 15.458 -31.893 1.00 43.59 154 ALA A CA 1
ATOM 1170 C C . ALA A 1 154 ? 6.354 16.304 -32.745 1.00 43.59 154 ALA A C 1
ATOM 1172 O O . ALA A 1 154 ? 6.768 17.396 -32.371 1.00 43.59 154 ALA A O 1
ATOM 1173 N N . LYS A 1 155 ? 6.762 15.693 -33.854 1.00 45.59 155 LYS A N 1
ATOM 1174 C CA . LYS A 1 155 ? 7.173 16.263 -35.134 1.00 45.59 155 LYS A CA 1
ATOM 1175 C C . LYS A 1 155 ? 6.871 17.769 -35.264 1.00 45.59 155 LYS A C 1
ATOM 1177 O O . LYS A 1 155 ? 5.759 18.155 -35.603 1.00 45.59 155 LYS A O 1
ATOM 1182 N N . ALA A 1 156 ? 7.897 18.594 -35.077 1.00 41.16 156 ALA A N 1
ATOM 1183 C CA . ALA A 1 156 ? 7.994 19.940 -35.644 1.00 41.16 156 ALA A CA 1
ATOM 1184 C C . ALA A 1 156 ? 9.360 20.090 -36.336 1.00 41.16 156 ALA A C 1
ATOM 1186 O O . ALA A 1 156 ? 10.161 20.960 -36.032 1.00 41.16 156 ALA A O 1
ATOM 1187 N N . ALA A 1 157 ? 9.628 19.163 -37.251 1.00 45.31 157 ALA A N 1
ATOM 1188 C CA . ALA A 1 157 ? 10.588 19.315 -38.334 1.00 45.31 157 ALA A CA 1
ATOM 1189 C C . ALA A 1 157 ? 9.845 18.864 -39.596 1.00 45.31 157 ALA A C 1
ATOM 1191 O O . ALA A 1 157 ? 9.874 17.684 -39.932 1.00 45.31 157 ALA A O 1
ATOM 1192 N N . ALA A 1 158 ? 9.024 19.761 -40.154 1.00 43.44 158 ALA A N 1
ATOM 1193 C CA . ALA A 1 158 ? 8.488 19.729 -41.524 1.00 43.44 158 ALA A CA 1
ATOM 1194 C C . ALA A 1 158 ? 7.405 20.814 -41.705 1.00 43.44 158 ALA A C 1
ATOM 1196 O O . ALA A 1 158 ? 6.208 20.535 -41.717 1.00 43.44 158 ALA A O 1
ATOM 1197 N N . LYS A 1 159 ? 7.849 22.059 -41.833 1.00 35.66 159 LYS A N 1
ATOM 1198 C CA . LYS A 1 159 ? 7.321 23.070 -42.763 1.00 35.66 159 LYS A CA 1
ATOM 1199 C C . LYS A 1 159 ? 8.539 23.964 -43.017 1.00 35.66 159 LYS A C 1
ATOM 1201 O O . LYS A 1 159 ? 9.031 24.552 -42.060 1.00 35.66 159 LYS A O 1
ATOM 1206 N N . ALA A 1 160 ? 9.306 23.639 -44.058 1.00 38.28 160 ALA A N 1
ATOM 1207 C CA . ALA A 1 160 ? 9.118 24.158 -45.417 1.00 38.28 160 ALA A CA 1
ATOM 1208 C C . ALA A 1 160 ? 9.360 25.666 -45.422 1.00 38.28 160 ALA A C 1
ATOM 1210 O O . ALA A 1 160 ? 8.542 26.369 -44.791 1.00 38.28 160 ALA A O 1
#

pLDDT: mean 82.67, std 19.92, range [33.0, 98.06]